Protein AF-A0A6G3ZBE2-F1 (afdb_monomer_lite)

Foldseek 3Di:
DDPDDWDKDWDDDPDPPDIDIDIDDDDDDDDDDFDQAKDKDADQADKDWDADPNDIDIHHHGDIDIHHTD

pLDDT: mean 94.13, std 6.43, range [62.0, 98.19]

Secondary structure (DSSP, 8-state):
-PPPPPEEEEE--SSTT--EEEEE-SS--PPS---SS-EEEEE-SS-EEEEETTEEEEE-TTEEEEE---

Radius of gyration: 13.47 Å; chains: 1; bounding box: 39×22×34 Å

Structure (mmCIF, N/CA/C/O backbone):
data_AF-A0A6G3ZBE2-F1
#
_entry.id   AF-A0A6G3ZBE2-F1
#
loop_
_atom_site.group_PDB
_atom_site.id
_atom_site.type_symbol
_atom_site.label_atom_id
_atom_site.label_alt_id
_atom_site.label_comp_id
_atom_site.label_asym_id
_atom_site.label_entity_id
_atom_site.label_seq_id
_atom_site.pdbx_PDB_ins_code
_atom_site.Cartn_x
_atom_site.Cartn_y
_atom_site.Cartn_z
_atom_site.occupancy
_atom_site.B_iso_or_equiv
_atom_site.auth_seq_id
_atom_site.auth_comp_id
_atom_site.auth_asym_id
_atom_site.auth_atom_id
_atom_site.pdbx_PDB_model_num
ATOM 1 N N . MET A 1 1 ? 21.002 -5.318 16.893 1.00 62.00 1 MET A N 1
ATOM 2 C CA . MET A 1 1 ? 19.594 -4.883 16.774 1.00 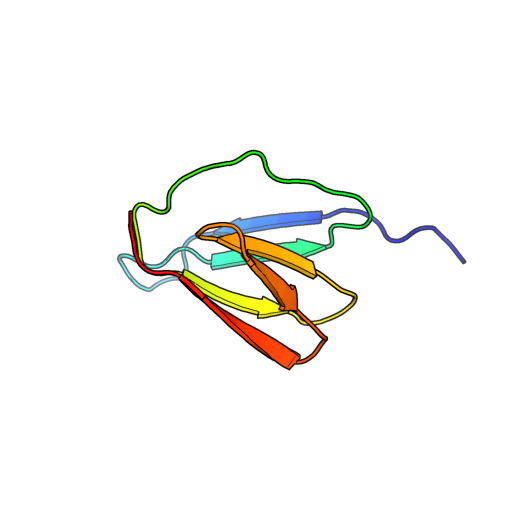62.00 1 MET A CA 1
ATOM 3 C C . MET A 1 1 ? 18.766 -6.114 16.474 1.00 62.00 1 MET A C 1
ATOM 5 O O . MET A 1 1 ? 19.230 -6.932 15.689 1.00 62.00 1 MET A O 1
ATOM 9 N N . ASN A 1 2 ? 17.614 -6.283 17.122 1.00 65.69 2 ASN A N 1
ATOM 10 C CA . ASN A 1 2 ? 16.707 -7.380 16.783 1.00 65.69 2 ASN A CA 1
ATOM 11 C C . ASN A 1 2 ? 16.179 -7.167 15.356 1.00 65.69 2 ASN A C 1
ATOM 13 O O . ASN A 1 2 ? 15.994 -6.009 14.966 1.00 65.69 2 ASN A O 1
ATOM 17 N N . PRO A 1 3 ? 15.980 -8.236 14.568 1.00 70.69 3 PRO A N 1
ATOM 18 C CA . PRO A 1 3 ? 15.351 -8.101 13.264 1.00 70.69 3 PRO A CA 1
ATOM 19 C C . PRO A 1 3 ? 13.958 -7.474 13.438 1.00 70.69 3 PRO A C 1
ATOM 21 O O . PRO A 1 3 ? 13.304 -7.741 14.452 1.00 70.69 3 PRO A O 1
ATOM 24 N N . PRO A 1 4 ? 13.511 -6.628 12.494 1.00 81.75 4 PRO A N 1
ATOM 25 C CA . PRO A 1 4 ? 12.157 -6.105 12.539 1.00 81.75 4 PRO A CA 1
ATOM 26 C C . PRO A 1 4 ? 11.164 -7.272 12.541 1.00 81.75 4 PRO A C 1
ATOM 28 O O . PRO A 1 4 ? 11.297 -8.202 11.745 1.00 81.75 4 PRO A O 1
ATOM 31 N N . THR A 1 5 ? 10.203 -7.239 13.461 1.00 90.19 5 THR A N 1
ATOM 32 C CA . THR A 1 5 ? 9.138 -8.242 13.534 1.00 90.19 5 THR A CA 1
ATOM 33 C C . THR A 1 5 ? 8.132 -7.959 12.432 1.00 90.19 5 THR A C 1
ATOM 35 O O . THR A 1 5 ? 7.659 -6.830 12.314 1.00 90.19 5 THR A O 1
ATOM 38 N N . GLU A 1 6 ? 7.795 -8.973 11.639 1.00 94.94 6 GLU A N 1
ATOM 39 C CA . GLU A 1 6 ? 6.726 -8.831 10.657 1.00 94.94 6 GLU A CA 1
ATOM 40 C C . GLU A 1 6 ? 5.364 -8.793 11.349 1.00 94.94 6 GLU A C 1
ATOM 42 O O . GLU A 1 6 ? 5.097 -9.545 12.292 1.00 94.94 6 GLU A O 1
ATOM 47 N N . SER A 1 7 ? 4.499 -7.906 10.877 1.00 96.44 7 SER A N 1
ATOM 48 C CA . SER A 1 7 ? 3.138 -7.756 11.375 1.00 96.44 7 SER A CA 1
ATOM 49 C C . SER A 1 7 ? 2.212 -7.361 10.235 1.00 96.44 7 SER A C 1
ATOM 51 O O . SER A 1 7 ? 2.620 -6.719 9.268 1.00 96.44 7 SER A O 1
ATOM 53 N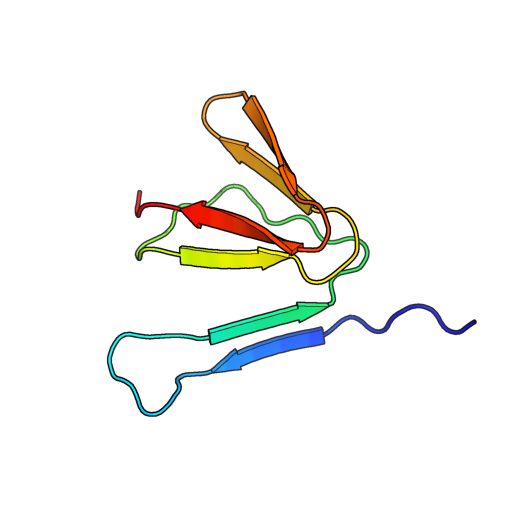 N . ALA A 1 8 ? 0.953 -7.764 10.349 1.00 97.31 8 ALA A N 1
ATOM 54 C CA . ALA A 1 8 ? -0.105 -7.346 9.452 1.00 97.31 8 ALA A CA 1
ATOM 55 C C . ALA A 1 8 ? -1.415 -7.292 10.229 1.00 97.31 8 ALA A C 1
ATOM 57 O O . ALA A 1 8 ? -1.703 -8.169 11.051 1.00 97.31 8 ALA A O 1
ATOM 58 N N . ARG A 1 9 ? -2.213 -6.267 9.959 1.00 98.19 9 ARG A N 1
ATOM 59 C CA . ARG A 1 9 ? -3.535 -6.086 10.537 1.00 98.19 9 ARG A CA 1
ATOM 60 C C . ARG A 1 9 ? -4.484 -5.608 9.449 1.00 98.19 9 ARG A C 1
ATOM 62 O O . ARG A 1 9 ? -4.182 -4.651 8.749 1.00 98.19 9 ARG A O 1
ATOM 69 N N . LEU A 1 10 ? -5.637 -6.263 9.359 1.00 97.56 10 LEU A N 1
ATOM 70 C CA . LEU A 1 10 ? -6.781 -5.843 8.557 1.00 97.56 10 LEU A CA 1
ATOM 71 C C . LEU A 1 10 ? -7.948 -5.588 9.510 1.00 97.56 10 LEU A C 1
ATOM 73 O O . LEU A 1 10 ? -8.190 -6.395 10.414 1.00 97.56 10 LEU A O 1
ATOM 77 N N . TRP A 1 11 ? -8.633 -4.463 9.359 1.00 98.12 11 TRP A N 1
ATOM 78 C CA . TRP A 1 11 ? -9.817 -4.164 10.152 1.00 98.12 11 TRP A CA 1
ATOM 79 C C . TRP A 1 11 ? -10.758 -3.220 9.420 1.00 98.12 11 TRP A C 1
ATOM 81 O O . TRP A 1 11 ? -10.343 -2.399 8.607 1.00 98.12 11 TRP A O 1
ATOM 91 N N . GLU A 1 12 ? -12.030 -3.291 9.782 1.00 97.56 12 GLU A N 1
ATOM 92 C CA . GLU A 1 12 ? -13.024 -2.312 9.370 1.00 97.56 12 GLU A CA 1
ATOM 93 C C . GLU A 1 12 ? -13.085 -1.197 10.429 1.00 97.56 12 GLU A C 1
ATOM 95 O O . GLU A 1 12 ? -13.237 -1.477 11.626 1.00 97.56 12 GLU A O 1
ATOM 100 N N . PRO A 1 13 ? -12.924 0.081 10.051 1.00 97.12 13 PRO A N 1
ATOM 101 C CA . PRO A 1 13 ? -13.278 1.191 10.918 1.00 97.12 13 PRO A CA 1
ATOM 102 C C . PRO A 1 13 ? -14.810 1.304 11.028 1.00 97.12 13 PRO A C 1
ATOM 104 O O . PRO A 1 13 ? -15.561 0.665 10.297 1.00 97.12 13 PRO A O 1
ATOM 107 N N . ASN A 1 14 ? -15.301 2.199 11.890 1.00 96.44 14 ASN A N 1
ATOM 108 C CA . ASN A 1 14 ? -16.731 2.542 11.966 1.00 96.44 14 ASN A CA 1
ATOM 109 C C . ASN A 1 14 ? -17.180 3.422 10.778 1.00 96.44 14 ASN A C 1
ATOM 111 O O . ASN A 1 14 ? -17.812 4.463 10.962 1.00 96.44 14 ASN A O 1
ATOM 115 N N . LEU A 1 15 ? -16.807 3.030 9.560 1.00 97.00 15 LEU A N 1
ATOM 116 C CA . LEU A 1 15 ? -17.154 3.681 8.306 1.00 97.00 15 LEU A CA 1
ATOM 117 C C . LEU A 1 15 ? -17.412 2.599 7.254 1.00 97.00 15 LEU A C 1
ATOM 119 O O . LEU A 1 15 ? -16.508 1.872 6.857 1.00 97.00 15 LEU A O 1
ATOM 123 N N . SER A 1 16 ? -18.674 2.487 6.839 1.00 96.31 16 SER A N 1
ATOM 124 C CA . SER A 1 16 ? -19.129 1.432 5.932 1.00 96.31 16 SER A CA 1
ATOM 125 C C . SER A 1 16 ? -18.417 1.503 4.580 1.00 96.31 16 SER A C 1
ATOM 127 O O . SER A 1 16 ? -18.292 2.580 3.997 1.00 96.31 16 SER A O 1
ATOM 129 N N . GLY A 1 17 ? -17.983 0.342 4.085 1.00 95.75 17 GLY A N 1
ATOM 130 C CA . GLY A 1 17 ? -17.330 0.209 2.783 1.00 95.75 17 GLY A CA 1
ATOM 131 C C . GLY A 1 17 ? -15.844 0.574 2.774 1.00 95.75 17 GLY A C 1
ATOM 132 O O . GLY A 1 17 ? -15.277 0.712 1.694 1.00 95.75 17 GLY A O 1
ATOM 133 N N . ILE A 1 18 ? -15.220 0.748 3.943 1.00 97.25 18 ILE A N 1
ATOM 134 C CA . ILE A 1 18 ? -13.775 0.952 4.069 1.00 97.25 18 ILE A CA 1
ATOM 135 C C . ILE A 1 18 ? -13.170 -0.205 4.853 1.00 97.25 18 ILE A C 1
ATOM 137 O O . ILE A 1 18 ? -13.658 -0.559 5.920 1.00 97.25 18 ILE A O 1
ATOM 141 N N . GLU A 1 19 ? -12.060 -0.730 4.352 1.00 97.62 19 GLU A N 1
ATOM 142 C CA . GLU A 1 19 ? -11.163 -1.618 5.083 1.00 97.62 19 GLU A CA 1
ATOM 143 C C . GLU A 1 19 ? -9.810 -0.923 5.236 1.00 97.62 19 GLU A C 1
ATOM 145 O O . GLU A 1 19 ? -9.346 -0.218 4.336 1.00 97.62 19 GLU A O 1
ATOM 150 N N . LEU A 1 20 ? -9.182 -1.094 6.394 1.00 97.94 20 LEU A N 1
ATOM 151 C CA . LEU A 1 20 ? -7.855 -0.570 6.685 1.00 97.94 20 LEU A CA 1
ATOM 152 C C . LEU A 1 20 ? -6.879 -1.725 6.835 1.00 97.94 20 LEU A C 1
ATOM 154 O O . LEU A 1 20 ? -7.131 -2.675 7.576 1.00 97.94 20 LEU A O 1
ATOM 158 N N . PHE A 1 21 ? -5.752 -1.608 6.142 1.00 97.38 21 PHE A N 1
ATOM 159 C CA . PHE A 1 21 ? -4.654 -2.555 6.194 1.00 97.38 21 PHE A CA 1
ATOM 160 C C . PHE A 1 21 ? -3.370 -1.834 6.601 1.00 97.38 21 PHE A C 1
ATOM 162 O O . PHE A 1 21 ? -2.995 -0.833 5.994 1.00 97.38 21 PHE A O 1
ATOM 169 N N . GLU A 1 22 ? -2.695 -2.361 7.615 1.00 97.56 22 GLU A N 1
ATOM 170 C CA . GLU A 1 22 ? -1.396 -1.890 8.096 1.00 97.56 22 GLU A CA 1
ATOM 171 C C . GLU A 1 22 ? -0.464 -3.095 8.184 1.00 97.56 22 GLU A C 1
ATOM 173 O O . GLU A 1 22 ? -0.840 -4.134 8.736 1.00 97.56 22 GLU A O 1
ATOM 178 N N . ALA A 1 23 ? 0.745 -2.978 7.639 1.00 96.56 23 ALA A N 1
ATOM 179 C CA . ALA A 1 23 ? 1.711 -4.060 7.703 1.00 96.56 23 ALA A CA 1
ATOM 180 C C . ALA A 1 23 ? 3.151 -3.560 7.752 1.00 96.56 23 ALA A C 1
ATOM 182 O O . ALA A 1 23 ? 3.544 -2.656 7.014 1.00 96.56 23 ALA A O 1
ATOM 183 N N . GLN A 1 24 ? 3.955 -4.236 8.568 1.00 95.81 24 GLN A N 1
ATOM 184 C CA . GLN A 1 24 ? 5.405 -4.163 8.527 1.00 95.81 24 GLN A CA 1
ATOM 185 C C . GLN A 1 24 ? 5.923 -5.461 7.914 1.00 95.81 24 GLN A C 1
ATOM 187 O O . GLN A 1 24 ? 5.885 -6.519 8.539 1.00 95.81 24 GLN A O 1
ATOM 192 N N . LEU A 1 25 ? 6.408 -5.372 6.679 1.00 94.00 25 LEU A N 1
ATOM 193 C CA . LEU A 1 25 ? 6.899 -6.509 5.907 1.00 94.00 25 LEU A CA 1
ATOM 194 C C . LEU A 1 25 ? 8.363 -6.259 5.549 1.00 94.00 25 LEU A C 1
ATOM 196 O O . LEU A 1 25 ? 8.685 -5.215 4.981 1.00 94.00 25 LEU A O 1
ATOM 200 N N . VAL A 1 26 ? 9.258 -7.185 5.896 1.00 92.06 26 VAL A N 1
ATOM 201 C CA . VAL A 1 26 ? 10.706 -6.979 5.707 1.00 92.06 26 VAL A CA 1
ATOM 202 C C . VAL A 1 26 ? 11.144 -7.524 4.354 1.00 92.06 26 VAL A C 1
ATOM 204 O O . VAL A 1 26 ? 11.775 -6.818 3.571 1.00 92.06 26 VAL A O 1
ATOM 207 N N . HIS A 1 27 ? 10.775 -8.772 4.061 1.00 91.19 27 HIS A N 1
ATOM 208 C CA . HIS A 1 27 ? 11.046 -9.422 2.780 1.00 91.19 27 HIS A CA 1
ATOM 209 C C . HIS A 1 27 ? 9.813 -10.198 2.324 1.00 91.19 27 HIS A C 1
ATOM 211 O O . HIS A 1 27 ? 9.787 -11.428 2.325 1.00 91.19 27 HIS A O 1
ATOM 217 N N . HIS A 1 28 ? 8.788 -9.456 1.912 1.00 93.50 28 HIS A N 1
ATOM 218 C CA . HIS A 1 28 ? 7.549 -10.027 1.408 1.00 93.50 28 HIS A CA 1
ATOM 219 C C . HIS A 1 28 ? 7.326 -9.667 -0.060 1.00 93.50 28 HIS A C 1
ATOM 221 O O . HIS A 1 28 ? 7.593 -8.546 -0.494 1.00 93.50 28 HIS A O 1
ATOM 227 N N . ARG A 1 29 ? 6.795 -10.622 -0.826 1.00 94.94 29 ARG A N 1
ATOM 228 C CA . ARG A 1 29 ? 6.364 -10.410 -2.206 1.00 94.94 29 ARG A CA 1
ATOM 229 C C . ARG A 1 29 ? 4.941 -10.918 -2.366 1.00 94.94 29 ARG A C 1
ATOM 231 O O . ARG A 1 29 ? 4.705 -12.120 -2.294 1.00 94.94 29 ARG A O 1
ATOM 238 N N . PHE A 1 30 ? 4.027 -10.005 -2.664 1.00 93.81 30 PHE A N 1
ATOM 239 C CA . PHE A 1 30 ? 2.683 -10.369 -3.089 1.00 93.81 30 PHE A CA 1
ATOM 240 C C . PHE A 1 30 ? 2.720 -10.956 -4.504 1.00 93.81 30 PHE A C 1
ATOM 242 O O . PHE A 1 30 ? 3.434 -10.465 -5.386 1.00 93.81 30 PHE A O 1
ATOM 249 N N . ASN A 1 31 ? 1.942 -12.016 -4.726 1.00 95.62 31 ASN A N 1
ATOM 250 C CA . ASN A 1 31 ? 1.703 -12.534 -6.070 1.00 95.62 31 ASN A CA 1
ATOM 251 C C . ASN A 1 31 ? 0.910 -11.515 -6.896 1.00 95.62 31 ASN A C 1
ATOM 253 O O . ASN A 1 31 ? 0.241 -10.643 -6.345 1.00 95.62 31 ASN A O 1
ATOM 257 N N . LYS A 1 32 ? 0.958 -11.637 -8.227 1.00 94.25 32 LYS A N 1
ATOM 258 C CA . LYS A 1 32 ? 0.126 -10.819 -9.117 1.00 94.25 32 LYS A CA 1
ATOM 259 C C . LYS A 1 32 ? -1.355 -11.038 -8.782 1.00 94.25 32 LYS A C 1
ATOM 261 O O . LYS A 1 32 ? -1.796 -12.183 -8.715 1.00 94.25 32 LYS A O 1
ATOM 266 N N . HIS A 1 33 ? -2.092 -9.952 -8.592 1.00 95.06 33 HIS A N 1
ATOM 267 C CA . HIS A 1 33 ? -3.510 -9.946 -8.243 1.00 95.06 33 HIS A CA 1
ATOM 268 C C . HIS A 1 33 ? -4.186 -8.701 -8.828 1.00 95.06 33 HIS A C 1
ATOM 270 O O . HIS A 1 33 ? -3.522 -7.877 -9.460 1.00 95.06 33 HIS A O 1
ATOM 276 N N . PHE A 1 34 ? -5.495 -8.602 -8.617 1.00 94.88 34 PHE A N 1
ATOM 277 C CA . PHE A 1 34 ? -6.326 -7.465 -8.991 1.00 94.88 34 PHE A CA 1
ATOM 278 C C . PHE A 1 34 ? -7.007 -6.906 -7.747 1.00 94.88 34 PHE A C 1
ATOM 280 O O . PHE A 1 34 ? -7.216 -7.637 -6.776 1.00 94.88 34 PHE A O 1
ATOM 287 N N . HIS A 1 35 ? -7.343 -5.622 -7.782 1.00 95.00 35 HIS A N 1
ATOM 288 C CA . HIS A 1 35 ? -8.078 -4.971 -6.705 1.00 95.00 35 HIS A CA 1
ATOM 289 C C . HIS A 1 35 ? -9.568 -4.931 -7.053 1.00 95.00 35 HIS A C 1
ATOM 291 O O . HIS A 1 35 ? -9.937 -4.563 -8.166 1.00 95.00 35 HIS A O 1
ATOM 297 N N . GLU A 1 36 ? -10.432 -5.289 -6.103 1.00 95.56 36 GLU A N 1
ATOM 298 C CA . GLU A 1 36 ? -11.890 -5.158 -6.267 1.00 95.56 36 GLU A CA 1
ATOM 299 C C . GLU A 1 36 ? -12.386 -3.741 -5.936 1.00 95.56 36 GLU A C 1
ATOM 301 O O . GLU A 1 36 ? -13.447 -3.320 -6.393 1.00 95.56 36 GLU A O 1
ATOM 306 N N . ALA A 1 37 ? -11.595 -2.984 -5.173 1.00 96.31 37 ALA A N 1
ATOM 307 C CA . ALA A 1 37 ? -11.907 -1.640 -4.709 1.00 96.31 37 ALA A CA 1
ATOM 308 C C . ALA A 1 37 ? -10.725 -0.687 -4.926 1.00 96.31 37 ALA A C 1
ATOM 310 O O . ALA A 1 37 ? -9.576 -1.104 -5.086 1.00 96.31 37 ALA A O 1
ATOM 311 N N . TYR A 1 38 ? -11.006 0.616 -4.905 1.00 97.38 38 TYR A N 1
ATOM 312 C CA . TYR A 1 38 ? -9.952 1.625 -4.908 1.00 97.38 38 TYR A CA 1
ATOM 313 C C . TYR A 1 38 ? -9.070 1.464 -3.673 1.00 97.38 38 TYR A C 1
ATOM 315 O O . TYR A 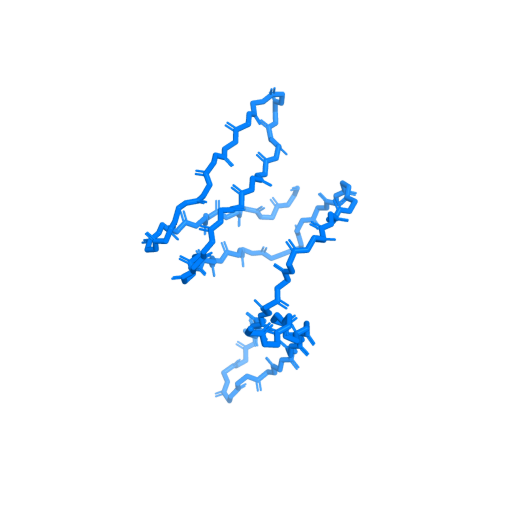1 38 ? -9.570 1.291 -2.564 1.00 97.38 38 TYR A O 1
ATOM 323 N N . THR A 1 39 ? -7.756 1.554 -3.859 1.00 97.00 39 THR A N 1
ATOM 324 C CA . THR A 1 39 ? -6.788 1.496 -2.760 1.00 97.00 39 THR A CA 1
ATOM 325 C C . THR A 1 39 ? -5.968 2.776 -2.719 1.00 97.00 39 THR A C 1
ATOM 327 O O . THR A 1 39 ? -5.482 3.250 -3.748 1.00 97.00 39 THR A O 1
ATOM 330 N N . ILE A 1 40 ? -5.808 3.317 -1.512 1.00 96.94 40 ILE A N 1
ATOM 331 C CA . ILE A 1 40 ? -4.907 4.426 -1.204 1.00 96.94 40 ILE A CA 1
ATOM 332 C C . ILE A 1 40 ? -3.941 3.919 -0.141 1.00 96.94 40 ILE A C 1
ATOM 334 O O . ILE A 1 40 ? -4.357 3.648 0.984 1.00 96.94 40 ILE A O 1
ATOM 338 N N . GLY A 1 41 ? -2.667 3.777 -0.488 1.00 96.19 41 GLY A N 1
ATOM 339 C CA . GLY A 1 41 ? -1.634 3.322 0.438 1.00 96.19 41 GLY A CA 1
ATOM 340 C C . GLY A 1 41 ? -0.592 4.401 0.683 1.00 96.19 41 GLY A C 1
ATOM 341 O O . GLY A 1 41 ? -0.129 5.038 -0.259 1.00 96.19 41 GLY A O 1
ATOM 342 N N . LEU A 1 42 ? -0.201 4.582 1.943 1.00 97.31 42 LEU A N 1
ATOM 343 C CA . LEU A 1 42 ? 0.972 5.356 2.342 1.00 97.31 42 LEU A CA 1
ATOM 344 C C . LEU A 1 42 ? 2.113 4.384 2.633 1.00 97.31 42 LEU A C 1
ATOM 346 O O . LEU A 1 42 ? 1.963 3.481 3.452 1.00 97.31 42 LEU A O 1
ATOM 350 N N . ASN A 1 43 ? 3.268 4.583 2.0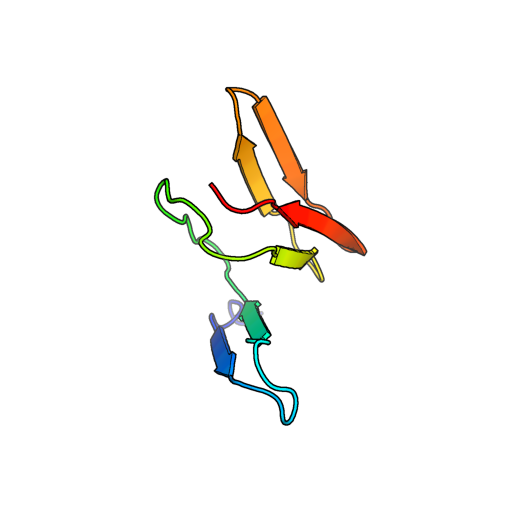05 1.00 97.00 43 ASN A N 1
ATOM 351 C CA . ASN A 1 43 ? 4.467 3.848 2.382 1.00 97.00 43 ASN A CA 1
ATOM 352 C C . ASN A 1 43 ? 5.180 4.602 3.514 1.00 97.00 43 ASN A C 1
ATOM 354 O O . ASN A 1 43 ? 5.836 5.610 3.263 1.00 97.00 43 ASN A O 1
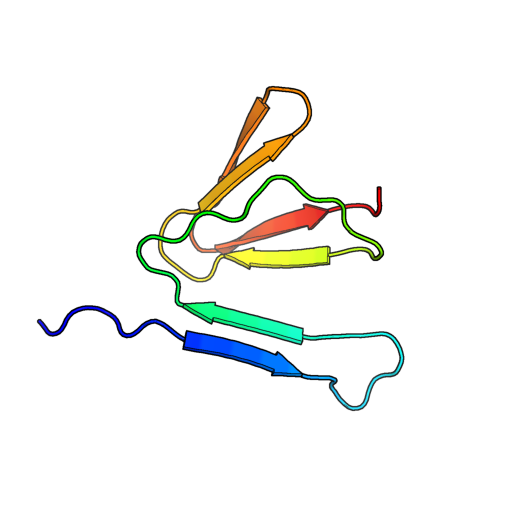ATOM 358 N N . GLU A 1 44 ? 5.041 4.151 4.761 1.00 96.38 44 GLU A N 1
ATOM 359 C CA . GLU A 1 44 ? 5.587 4.860 5.934 1.00 96.38 44 GLU A CA 1
ATOM 360 C C . GLU A 1 44 ? 7.114 4.753 6.051 1.00 96.38 44 GLU A C 1
ATOM 362 O O . GLU A 1 44 ? 7.782 5.691 6.486 1.00 96.38 44 GLU A O 1
ATOM 367 N N . GLY A 1 45 ? 7.686 3.625 5.629 1.00 94.81 45 GLY A N 1
ATOM 368 C CA . GLY A 1 45 ? 9.107 3.331 5.771 1.00 94.81 45 GLY A CA 1
ATOM 369 C C . GLY A 1 45 ? 9.595 2.294 4.764 1.00 94.81 45 GLY A C 1
ATOM 370 O O . GLY A 1 45 ? 8.815 1.708 4.018 1.00 94.81 45 GLY A O 1
ATOM 371 N N . GLY A 1 46 ? 10.911 2.074 4.730 1.00 94.69 46 GLY A N 1
ATOM 372 C CA . GLY A 1 46 ? 11.527 1.132 3.792 1.00 94.69 46 GLY A CA 1
ATOM 373 C C . GLY A 1 46 ? 11.309 1.507 2.322 1.00 94.69 46 GLY A C 1
ATOM 374 O O . GLY A 1 46 ? 11.047 2.664 1.996 1.00 94.69 46 GLY A O 1
ATOM 375 N N . GLN A 1 47 ? 11.444 0.522 1.434 1.00 95.12 47 GLN A N 1
ATOM 376 C CA . GLN A 1 47 ? 11.215 0.687 -0.000 1.00 95.12 47 GLN A CA 1
ATOM 377 C C . GLN A 1 47 ? 10.321 -0.440 -0.517 1.00 95.12 47 GLN A C 1
ATOM 379 O O . GLN A 1 47 ? 10.667 -1.615 -0.392 1.00 95.12 47 GLN A O 1
ATOM 384 N N . GLY A 1 48 ? 9.202 -0.068 -1.133 1.00 94.25 48 GLY A N 1
ATOM 385 C CA . GLY A 1 48 ? 8.317 -0.978 -1.855 1.00 94.25 48 GLY A CA 1
ATOM 386 C C . GLY A 1 48 ? 8.501 -0.871 -3.369 1.00 94.25 48 GLY A C 1
ATOM 387 O O . GLY A 1 48 ? 9.100 0.077 -3.880 1.00 94.25 48 GLY A O 1
ATOM 388 N N . CYS A 1 49 ? 7.959 -1.838 -4.102 1.00 94.31 49 CYS A N 1
ATOM 389 C CA . CYS A 1 49 ? 7.850 -1.779 -5.556 1.00 94.31 49 CYS A CA 1
ATOM 390 C C . CYS A 1 49 ? 6.578 -2.500 -6.002 1.00 94.31 49 CYS A C 1
ATOM 392 O O . CYS A 1 49 ? 6.305 -3.605 -5.524 1.00 94.31 49 CYS A O 1
ATOM 394 N N . CYS A 1 50 ? 5.831 -1.906 -6.929 1.00 93.62 50 CYS A N 1
ATOM 395 C CA . CYS A 1 50 ? 4.756 -2.590 -7.637 1.00 93.62 50 CYS A CA 1
ATOM 396 C C . CYS A 1 50 ? 5.016 -2.596 -9.149 1.00 93.62 50 CYS A C 1
ATOM 398 O O . CYS A 1 50 ? 5.686 -1.719 -9.695 1.00 93.62 50 CYS A O 1
ATOM 400 N N . GLN A 1 51 ? 4.505 -3.627 -9.819 1.00 94.75 51 GLN A N 1
ATOM 401 C CA . GLN A 1 51 ? 4.616 -3.797 -11.266 1.00 94.75 51 GLN A CA 1
ATOM 402 C C . GLN A 1 51 ? 3.248 -3.632 -11.903 1.00 94.75 51 GLN A C 1
ATOM 404 O O . GLN A 1 51 ? 2.318 -4.362 -11.558 1.00 94.75 51 GLN A O 1
ATOM 409 N N . HIS A 1 52 ? 3.136 -2.716 -12.860 1.00 93.12 52 HIS A N 1
ATOM 410 C CA . HIS A 1 52 ? 1.880 -2.431 -13.544 1.00 93.12 52 HIS A CA 1
ATOM 411 C C . HIS A 1 52 ? 2.155 -2.049 -15.005 1.00 93.12 52 HIS A C 1
ATOM 413 O O . HIS A 1 52 ? 3.027 -1.236 -15.286 1.00 93.12 52 HIS A O 1
ATOM 419 N N . HIS A 1 53 ? 1.470 -2.706 -15.950 1.00 91.31 53 HIS A N 1
ATOM 420 C CA . HIS A 1 53 ? 1.692 -2.569 -17.403 1.00 91.31 53 HIS A CA 1
ATOM 421 C C . HIS A 1 53 ? 3.155 -2.696 -17.874 1.00 91.31 53 HIS A C 1
ATOM 423 O O . HIS A 1 53 ? 3.553 -2.082 -18.856 1.00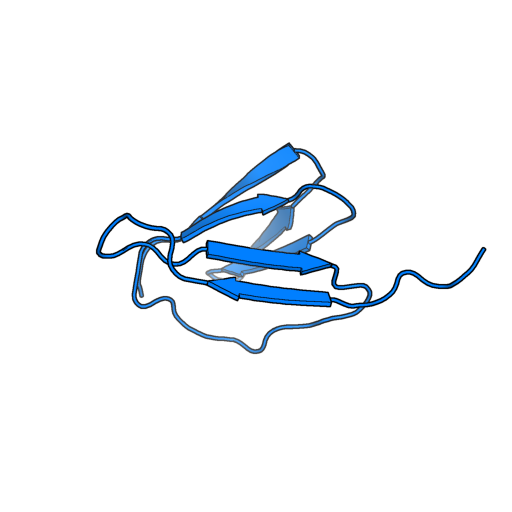 91.31 53 HIS A O 1
ATOM 429 N N . GLY A 1 54 ? 3.946 -3.542 -17.207 1.00 93.62 54 GLY A N 1
ATOM 430 C CA . GLY A 1 54 ? 5.354 -3.777 -17.557 1.00 93.62 54 GLY A CA 1
ATOM 431 C C . GLY A 1 54 ? 6.332 -2.778 -16.937 1.00 93.62 54 GLY A C 1
ATOM 432 O O . GLY A 1 54 ? 7.536 -3.010 -16.994 1.00 93.62 54 GLY A O 1
ATOM 433 N N . GLU A 1 55 ? 5.828 -1.736 -16.278 1.00 95.56 55 GLU A N 1
ATOM 434 C CA . GLU A 1 55 ? 6.632 -0.733 -15.589 1.00 95.56 55 GLU A CA 1
ATOM 435 C C . GLU A 1 55 ? 6.769 -1.059 -14.096 1.00 95.56 55 GLU A C 1
ATOM 437 O O . GLU A 1 55 ? 5.866 -1.637 -13.480 1.00 95.56 55 GLU A O 1
ATOM 442 N N . ASN A 1 56 ? 7.908 -0.675 -13.513 1.00 95.69 56 ASN A N 1
ATOM 443 C CA . ASN A 1 56 ? 8.145 -0.742 -12.071 1.00 95.69 56 ASN A CA 1
ATOM 444 C C . ASN A 1 56 ? 7.900 0.631 -11.443 1.00 95.69 56 ASN A C 1
ATOM 446 O O . ASN A 1 56 ? 8.531 1.616 -11.828 1.00 95.69 56 ASN A O 1
ATOM 450 N N . TYR A 1 57 ? 7.066 0.673 -10.412 1.00 95.12 57 TYR A N 1
ATOM 451 C CA . TYR A 1 57 ? 6.818 1.866 -9.615 1.00 95.12 57 TYR A CA 1
ATOM 452 C C . TYR A 1 57 ? 7.456 1.671 -8.245 1.00 95.12 57 TYR A C 1
ATOM 454 O O . TYR A 1 57 ? 7.054 0.795 -7.479 1.00 95.12 57 TYR A O 1
ATOM 462 N N . ILE A 1 58 ? 8.484 2.466 -7.952 1.00 96.69 58 ILE A N 1
ATOM 463 C CA . ILE A 1 58 ? 9.185 2.420 -6.667 1.00 96.69 58 ILE A CA 1
ATOM 464 C C . ILE A 1 58 ? 8.460 3.316 -5.664 1.00 96.69 58 ILE A C 1
ATOM 466 O O . ILE A 1 58 ? 8.151 4.470 -5.962 1.00 96.69 58 ILE A O 1
ATOM 470 N N . HIS A 1 59 ? 8.223 2.789 -4.465 1.00 95.38 59 HIS A N 1
ATOM 471 C CA . HIS A 1 59 ? 7.596 3.509 -3.362 1.00 95.38 59 HIS A CA 1
ATOM 472 C C . HIS A 1 59 ? 8.633 3.799 -2.280 1.00 95.38 59 HIS A C 1
ATOM 474 O O . HIS A 1 59 ? 9.298 2.889 -1.782 1.00 95.38 59 HIS A O 1
ATOM 480 N N . TYR A 1 60 ? 8.754 5.073 -1.920 1.00 96.81 60 TYR A N 1
ATOM 481 C CA . TYR A 1 60 ? 9.651 5.570 -0.877 1.00 96.81 60 TYR A CA 1
ATOM 482 C C . TYR A 1 60 ? 8.859 5.991 0.367 1.00 96.81 60 TYR A C 1
ATOM 484 O O . TYR A 1 60 ? 7.638 6.167 0.279 1.00 96.81 60 TYR A O 1
ATOM 492 N N . PRO A 1 61 ? 9.512 6.185 1.526 1.00 97.88 61 PRO A N 1
ATOM 493 C CA . PRO A 1 61 ? 8.855 6.721 2.713 1.00 97.88 61 PRO A CA 1
ATOM 494 C C . PRO A 1 61 ? 8.142 8.048 2.411 1.00 97.88 61 PRO A C 1
ATOM 496 O O . PRO A 1 61 ? 8.726 8.944 1.801 1.00 97.88 61 PRO A O 1
ATOM 499 N N . GLY A 1 62 ? 6.873 8.157 2.803 1.00 97.31 62 GLY A N 1
ATOM 500 C CA . GLY A 1 62 ? 6.019 9.320 2.544 1.00 97.31 62 GLY A CA 1
ATOM 501 C C . GLY A 1 62 ? 5.339 9.342 1.169 1.00 97.31 62 GLY A C 1
ATOM 502 O O . GLY A 1 62 ? 4.553 10.249 0.901 1.00 97.31 62 GLY A O 1
ATOM 503 N N . SER A 1 63 ? 5.614 8.372 0.291 1.00 96.62 63 SER A N 1
ATOM 504 C CA . SER A 1 63 ? 4.925 8.273 -1.002 1.00 96.62 63 SER A CA 1
ATOM 505 C C . SER A 1 63 ? 3.557 7.609 -0.864 1.00 96.62 63 SER A C 1
ATOM 507 O O . SER A 1 63 ? 3.366 6.721 -0.031 1.00 96.62 63 SER A O 1
ATOM 509 N N . PHE A 1 64 ? 2.623 8.026 -1.719 1.00 96.00 64 PHE A N 1
ATOM 510 C CA . PHE A 1 64 ? 1.312 7.401 -1.847 1.00 96.00 64 PHE A CA 1
ATOM 511 C C . PHE A 1 64 ? 1.233 6.537 -3.105 1.00 96.00 64 PHE A C 1
ATOM 513 O O . PHE A 1 64 ? 1.751 6.917 -4.158 1.00 96.00 64 PHE A O 1
ATOM 520 N N . ASN A 1 65 ? 0.539 5.405 -3.008 1.00 93.25 65 ASN A N 1
ATOM 521 C CA . ASN A 1 65 ? 0.059 4.647 -4.157 1.00 93.25 65 ASN A CA 1
ATOM 522 C C . ASN A 1 65 ? -1.465 4.793 -4.275 1.00 93.25 65 ASN A C 1
ATOM 524 O O . ASN A 1 65 ? -2.184 4.843 -3.279 1.00 93.25 65 ASN A O 1
ATOM 528 N N . LEU A 1 66 ? -1.938 4.928 -5.512 1.00 95.62 66 LEU A N 1
ATOM 529 C CA . LEU A 1 66 ? -3.352 5.029 -5.851 1.00 95.62 66 LEU A CA 1
ATOM 530 C C . LEU A 1 66 ? -3.635 3.949 -6.883 1.00 95.62 66 LEU A C 1
ATOM 532 O O . LEU A 1 66 ? -3.051 3.967 -7.968 1.00 95.62 66 LEU A O 1
ATOM 536 N N . ILE A 1 67 ? -4.486 2.998 -6.524 1.00 95.38 67 ILE A N 1
ATOM 537 C CA . ILE A 1 67 ? -4.762 1.826 -7.350 1.00 95.38 67 ILE A CA 1
ATOM 538 C C . ILE A 1 67 ? -6.257 1.804 -7.643 1.00 95.38 67 ILE A C 1
ATOM 540 O O . ILE A 1 67 ? -7.084 1.843 -6.730 1.00 95.38 67 ILE A O 1
ATOM 544 N N . ASN A 1 68 ? -6.590 1.789 -8.931 1.00 95.94 68 ASN A N 1
ATOM 545 C CA . ASN A 1 68 ? -7.959 1.598 -9.391 1.00 95.94 68 ASN A CA 1
ATOM 546 C C . ASN A 1 68 ? -8.338 0.114 -9.281 1.00 95.94 68 ASN A C 1
ATOM 548 O O . ASN A 1 68 ? -7.451 -0.733 -9.389 1.00 95.94 68 ASN A O 1
ATOM 552 N N . PRO A 1 69 ? -9.631 -0.212 -9.135 1.00 96.62 69 PRO A N 1
ATOM 553 C CA . PRO A 1 69 ? -10.094 -1.576 -9.320 1.00 96.62 69 PRO A CA 1
ATOM 554 C C . PRO A 1 69 ? -9.746 -2.105 -10.714 1.00 96.62 69 PRO A C 1
ATOM 556 O O . PRO A 1 69 ? -9.769 -1.342 -11.689 1.00 96.62 69 PRO A O 1
ATOM 559 N N . GLY A 1 70 ? -9.540 -3.417 -10.802 1.00 92.00 70 GLY A N 1
ATOM 560 C CA . GLY A 1 70 ? -9.309 -4.133 -12.057 1.00 92.00 70 GLY A CA 1
ATOM 561 C C . GLY A 1 70 ? -7.890 -4.600 -12.300 1.00 92.00 70 GLY A C 1
ATOM 562 O O . GLY A 1 70 ? -6.930 -4.106 -11.668 1.00 92.00 70 GLY A O 1
#

Sequence (70 aa):
MNPPTESARLWEPNLSGIELFEAQLVHHRFNKHFHEAYTIGLNEGGQGCCQHHGENYIHYPGSFNLINPG